Protein AF-C9WIW9-F1 (afdb_monomer_lite)

InterPro domains:
  IPR020829 Glyceraldehyde 3-phosphate dehydrogenase, catalytic domain [PF02800] (3-43)
  IPR020831 Glyceraldehyde/Erythrose phosphate dehydrogenase family [PTHR10836] (2-43)

Foldseek 3Di:
DPQPQVPDDQVPDFGKAADCVQCVVCVVVVVCHPVTGDIDTHD

Secondary structur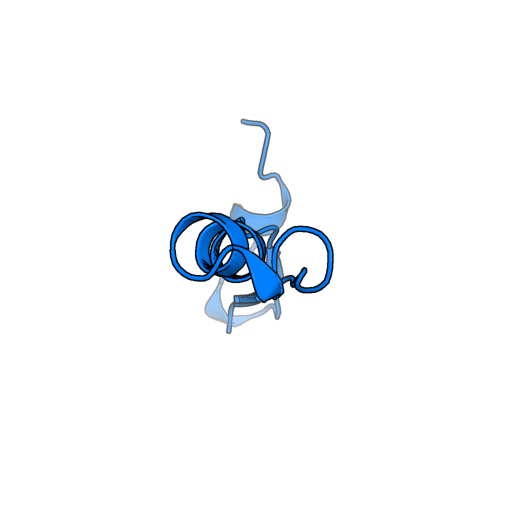e (DSSP, 8-state):
---TTTTS-GGG--EEEE--HHHHHHHHSGGGTTT---EEEE-

pLDDT: mean 94.63, std 5.75, range [61.88, 97.81]

Sequence (43 aa):
GKLWRDGRGAAQNIIPAATGAAKAVGKVIPSLNGKLAGMAFRV

Structure (mmCIF, N/CA/C/O backbone):
data_AF-C9WIW9-F1
#
_entry.id   AF-C9WIW9-F1
#
loop_
_atom_site.group_PDB
_atom_site.id
_atom_site.type_symbol
_atom_site.label_atom_id
_atom_site.label_alt_id
_atom_site.label_comp_id
_atom_site.label_asym_id
_atom_site.label_entity_id
_atom_site.label_seq_id
_atom_site.pdbx_PDB_ins_code
_atom_site.Cartn_x
_atom_site.Cartn_y
_atom_site.Cartn_z
_atom_site.occupancy
_atom_site.B_iso_or_equiv
_atom_site.auth_seq_id
_atom_site.auth_comp_id
_atom_site.auth_asym_id
_atom_site.auth_atom_id
_atom_site.pdbx_PDB_model_num
ATOM 1 N N . GLY A 1 1 ? 13.936 13.417 -1.213 1.00 61.88 1 GLY A N 1
ATOM 2 C CA . GLY A 1 1 ? 12.859 12.412 -1.355 1.00 61.88 1 GLY A CA 1
ATOM 3 C C . GLY A 1 1 ? 12.950 11.386 -0.238 1.00 61.88 1 GLY A C 1
ATOM 4 O O . GLY A 1 1 ? 14.062 11.011 0.105 1.00 61.88 1 GLY A O 1
ATOM 5 N N . LYS A 1 2 ? 11.818 10.961 0.345 1.00 83.69 2 LYS A N 1
ATOM 6 C CA . LYS A 1 2 ? 11.762 9.902 1.383 1.00 83.69 2 LYS A CA 1
ATOM 7 C C . LYS A 1 2 ? 11.363 8.518 0.834 1.00 83.69 2 LYS A C 1
ATOM 9 O O . LYS A 1 2 ? 11.607 7.518 1.495 1.00 83.69 2 LYS A O 1
ATOM 14 N N . LEU A 1 3 ? 10.786 8.445 -0.370 1.00 86.19 3 LEU A N 1
ATOM 15 C CA . LEU A 1 3 ? 10.312 7.202 -0.996 1.00 86.19 3 LEU A CA 1
ATOM 16 C C . LEU A 1 3 ? 11.352 6.641 -1.974 1.00 86.19 3 LEU A C 1
ATOM 18 O O . LEU A 1 3 ? 11.1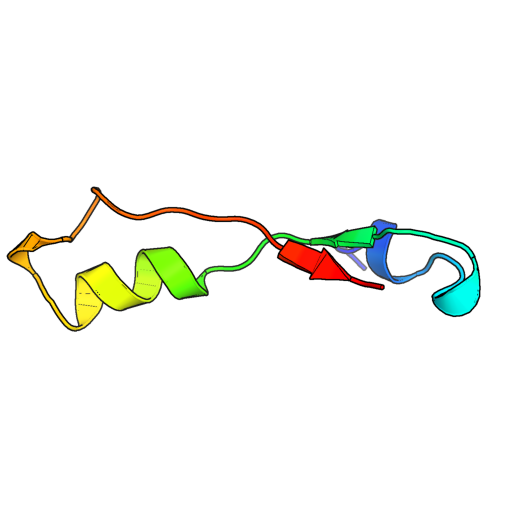81 6.687 -3.185 1.00 86.19 3 LEU A O 1
ATOM 22 N N . TRP A 1 4 ? 12.470 6.137 -1.451 1.00 92.25 4 TRP A N 1
ATOM 23 C CA . TRP A 1 4 ? 13.592 5.683 -2.289 1.00 92.25 4 TRP A CA 1
ATOM 24 C C . TRP A 1 4 ? 13.263 4.463 -3.155 1.00 92.25 4 TRP A C 1
ATOM 26 O O . TRP A 1 4 ? 13.860 4.276 -4.210 1.00 92.25 4 TRP A O 1
ATOM 36 N N . ARG A 1 5 ? 12.296 3.645 -2.726 1.00 94.00 5 ARG A N 1
ATOM 37 C CA . ARG A 1 5 ? 11.850 2.463 -3.474 1.00 94.00 5 ARG A CA 1
ATOM 38 C C . ARG A 1 5 ? 11.061 2.843 -4.728 1.00 94.00 5 ARG A C 1
ATOM 40 O O . ARG A 1 5 ? 11.230 2.192 -5.749 1.00 94.00 5 ARG A O 1
ATOM 47 N N . ASP A 1 6 ? 10.296 3.931 -4.676 1.00 93.00 6 ASP A N 1
ATOM 48 C CA . ASP A 1 6 ? 9.490 4.421 -5.802 1.00 93.00 6 ASP A CA 1
ATOM 49 C C . ASP A 1 6 ? 10.349 4.918 -6.974 1.00 93.00 6 ASP A C 1
ATOM 51 O O . ASP A 1 6 ? 9.874 4.964 -8.101 1.00 93.00 6 ASP A O 1
ATOM 55 N N . GLY A 1 7 ? 11.611 5.279 -6.721 1.00 93.00 7 GLY A N 1
ATOM 56 C CA . GLY A 1 7 ? 12.550 5.724 -7.755 1.00 93.00 7 GLY A CA 1
ATOM 57 C C . GLY A 1 7 ? 13.226 4.590 -8.533 1.00 93.00 7 GLY A C 1
ATOM 58 O O . GLY A 1 7 ? 14.077 4.858 -9.378 1.00 93.00 7 GLY A O 1
ATOM 59 N N . ARG A 1 8 ? 12.917 3.323 -8.231 1.00 94.06 8 ARG A N 1
ATOM 60 C CA . ARG A 1 8 ? 13.448 2.163 -8.962 1.00 94.06 8 ARG A CA 1
ATOM 61 C C . ARG A 1 8 ? 12.673 1.964 -10.268 1.00 94.06 8 ARG A C 1
ATOM 63 O O . ARG A 1 8 ? 11.538 2.407 -10.392 1.00 94.06 8 ARG A O 1
ATOM 70 N N . GLY A 1 9 ? 13.285 1.286 -11.242 1.00 96.00 9 GLY A N 1
ATOM 71 C CA . GLY A 1 9 ? 12.640 1.003 -12.528 1.00 96.00 9 GLY A CA 1
ATOM 72 C C . GLY A 1 9 ? 11.335 0.227 -12.338 1.00 96.00 9 GLY A C 1
ATOM 73 O O . GLY A 1 9 ? 11.361 -0.880 -11.800 1.00 96.00 9 GLY A O 1
ATOM 74 N N . ALA A 1 10 ? 10.212 0.826 -12.744 1.00 96.31 10 ALA A N 1
ATOM 75 C CA . ALA A 1 10 ? 8.877 0.301 -12.460 1.00 96.31 10 ALA A CA 1
ATOM 76 C C . ALA A 1 10 ? 8.620 -1.048 -13.146 1.00 96.31 10 ALA A C 1
ATOM 78 O O . ALA A 1 10 ? 8.178 -1.983 -12.498 1.00 96.31 10 ALA A O 1
ATOM 79 N N . ALA A 1 11 ? 8.987 -1.182 -14.423 1.00 96.38 11 ALA A N 1
ATOM 80 C CA . ALA A 1 11 ? 8.719 -2.393 -15.202 1.00 96.38 11 ALA A CA 1
ATOM 81 C C . ALA A 1 11 ? 9.562 -3.610 -14.780 1.00 96.38 11 ALA A C 1
ATOM 83 O O . ALA A 1 11 ? 9.265 -4.736 -15.166 1.00 96.38 11 ALA A O 1
ATOM 84 N N . GLN A 1 12 ? 10.649 -3.393 -14.036 1.00 97.69 12 GLN A N 1
ATOM 85 C CA . GLN A 1 12 ? 11.610 -4.441 -13.684 1.00 97.69 12 GLN A CA 1
ATOM 86 C C . GLN A 1 12 ? 11.500 -4.894 -12.228 1.00 97.69 12 GLN A C 1
ATOM 88 O O . GLN A 1 12 ? 12.186 -5.838 -11.839 1.00 97.69 12 GLN A O 1
ATOM 93 N N . ASN A 1 13 ? 10.725 -4.198 -11.394 1.00 96.75 13 ASN A N 1
ATOM 94 C CA . ASN A 1 13 ? 10.734 -4.429 -9.956 1.00 96.75 13 ASN A CA 1
ATOM 95 C C . ASN A 1 13 ? 9.322 -4.502 -9.401 1.00 96.75 13 ASN A C 1
ATOM 97 O O . ASN A 1 13 ? 8.486 -3.650 -9.671 1.00 96.75 13 ASN A O 1
ATOM 101 N N . ILE A 1 14 ? 9.129 -5.440 -8.480 1.00 97.00 14 ILE A N 1
ATOM 102 C CA . ILE A 1 14 ? 8.043 -5.352 -7.514 1.00 97.00 14 ILE A CA 1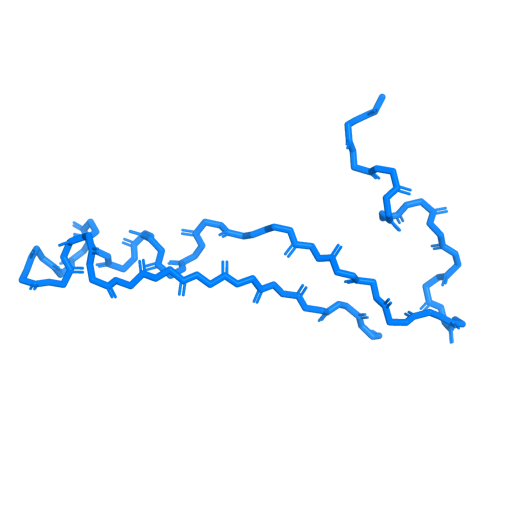
ATOM 103 C C . ILE A 1 14 ? 8.486 -4.357 -6.437 1.00 97.00 14 ILE A C 1
ATOM 105 O O . ILE A 1 14 ? 9.507 -4.569 -5.776 1.00 97.00 14 ILE A O 1
ATOM 109 N N . ILE A 1 15 ? 7.745 -3.263 -6.255 1.00 96.88 15 ILE A N 1
ATOM 110 C CA . ILE A 1 15 ? 8.148 -2.151 -5.380 1.00 96.88 15 ILE A CA 1
ATOM 111 C C . ILE A 1 15 ? 7.271 -2.117 -4.122 1.00 96.88 15 ILE A C 1
ATOM 113 O O . ILE A 1 15 ? 6.099 -1.743 -4.203 1.00 96.88 15 ILE A O 1
ATOM 117 N N . PRO A 1 16 ? 7.813 -2.443 -2.934 1.00 96.56 16 PRO A N 1
ATOM 118 C CA . PRO A 1 16 ? 7.081 -2.292 -1.682 1.00 96.56 16 PRO A CA 1
ATOM 119 C C . PRO A 1 16 ? 6.841 -0.814 -1.359 1.00 96.56 16 PRO A C 1
ATOM 121 O O . PRO A 1 16 ? 7.783 -0.017 -1.362 1.00 96.56 16 PRO A O 1
ATOM 124 N N . ALA A 1 17 ? 5.603 -0.472 -1.013 1.00 96.06 17 ALA A N 1
ATOM 125 C CA . ALA A 1 17 ? 5.166 0.874 -0.663 1.00 96.06 17 ALA A CA 1
ATOM 126 C C . ALA A 1 17 ? 4.318 0.868 0.620 1.00 96.06 17 ALA A C 1
ATOM 128 O O . ALA A 1 17 ? 3.480 -0.008 0.845 1.00 96.06 17 ALA A O 1
ATOM 129 N N . ALA A 1 18 ? 4.515 1.876 1.469 1.00 94.62 18 ALA A N 1
ATOM 130 C CA . ALA A 1 18 ? 3.646 2.108 2.619 1.00 94.62 18 ALA A CA 1
ATOM 131 C C . ALA A 1 18 ? 2.311 2.723 2.163 1.00 94.62 18 ALA A C 1
ATOM 133 O O . ALA A 1 18 ? 2.285 3.546 1.249 1.00 94.62 18 ALA A O 1
ATOM 134 N N . THR A 1 19 ? 1.204 2.362 2.817 1.00 95.56 19 THR A N 1
ATOM 135 C CA . THR A 1 19 ? -0.117 2.962 2.575 1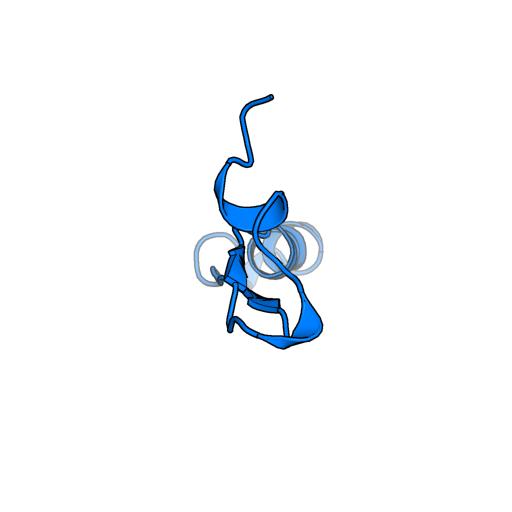.00 95.56 19 THR A CA 1
ATOM 136 C C . THR A 1 19 ? -0.893 3.122 3.879 1.00 95.56 19 THR A C 1
ATOM 138 O O . THR A 1 19 ? -0.822 2.283 4.772 1.00 95.56 19 THR A O 1
ATOM 141 N N . GLY A 1 20 ? -1.647 4.217 3.99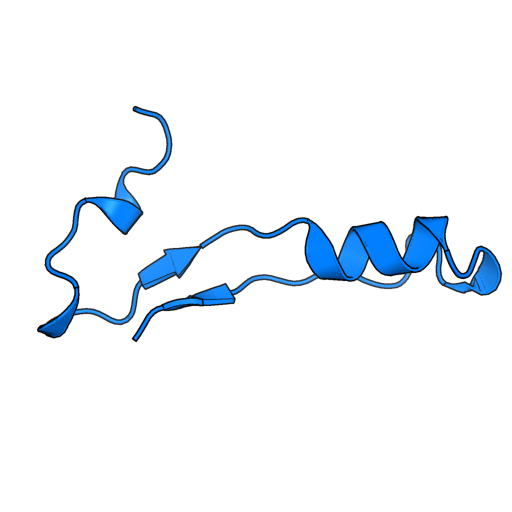3 1.00 95.12 20 GLY A N 1
ATOM 142 C CA . GLY A 1 20 ? -2.549 4.473 5.119 1.00 95.12 20 GLY A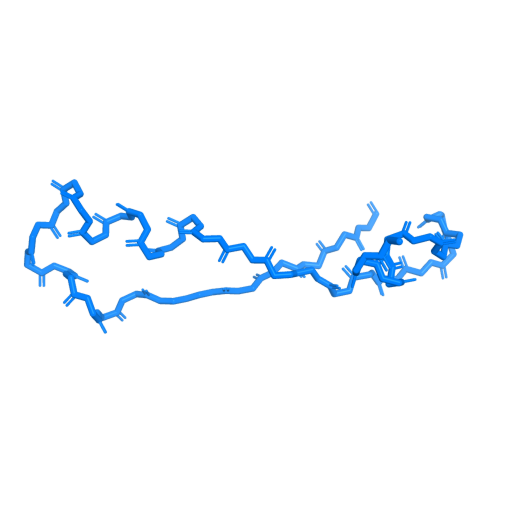 CA 1
ATOM 143 C C . GLY A 1 20 ? -3.976 3.962 4.906 1.00 95.12 20 GLY A C 1
ATOM 144 O O . GLY A 1 20 ? -4.806 4.150 5.793 1.00 95.12 20 GLY A O 1
ATOM 145 N N . ALA A 1 21 ? -4.278 3.343 3.759 1.00 96.88 21 ALA A N 1
ATOM 146 C CA . ALA A 1 21 ? -5.647 3.019 3.353 1.00 96.88 21 ALA A CA 1
ATOM 147 C C . ALA A 1 21 ? -6.372 2.109 4.359 1.00 96.88 21 ALA A C 1
ATOM 149 O O . ALA A 1 21 ? -7.447 2.459 4.838 1.00 96.88 21 ALA A O 1
ATOM 150 N N . ALA A 1 22 ? -5.753 0.995 4.767 1.00 96.88 22 ALA A N 1
ATOM 151 C CA . ALA A 1 22 ? -6.347 0.077 5.744 1.00 96.88 22 ALA A CA 1
ATOM 152 C C . ALA A 1 22 ? -6.593 0.749 7.108 1.00 96.88 22 ALA A C 1
ATOM 154 O O . ALA A 1 22 ? -7.634 0.550 7.726 1.00 96.88 22 ALA A O 1
ATOM 155 N N . LYS A 1 23 ? -5.678 1.623 7.548 1.00 95.94 23 LYS A N 1
ATOM 156 C CA . LYS A 1 23 ? -5.846 2.392 8.790 1.00 95.94 23 LYS A CA 1
ATOM 157 C C . LYS A 1 23 ? -6.980 3.417 8.679 1.00 95.94 23 LYS A C 1
ATOM 159 O O . LYS A 1 23 ? -7.660 3.688 9.665 1.00 95.94 23 LYS A O 1
ATOM 164 N N . ALA A 1 24 ? -7.198 3.989 7.493 1.00 97.31 24 ALA A N 1
ATOM 165 C CA . ALA A 1 24 ? -8.279 4.940 7.249 1.00 97.31 24 ALA A CA 1
ATOM 166 C C . ALA A 1 24 ? -9.669 4.292 7.361 1.00 97.31 24 ALA A C 1
ATOM 168 O O . ALA A 1 24 ? -10.600 4.964 7.800 1.00 97.31 24 ALA A O 1
ATOM 169 N N . VAL A 1 25 ? -9.801 2.989 7.080 1.00 97.06 25 VAL A N 1
ATOM 170 C CA . VAL A 1 25 ? -11.052 2.240 7.311 1.00 97.06 25 VAL A CA 1
ATOM 171 C C . VAL A 1 25 ? -11.490 2.338 8.773 1.00 97.06 25 VAL A C 1
ATOM 173 O O . VAL A 1 25 ? -12.663 2.571 9.042 1.00 97.06 25 VAL A O 1
ATOM 176 N N . GLY A 1 26 ? -10.550 2.276 9.721 1.00 96.81 26 GLY A N 1
ATOM 177 C CA . GLY A 1 26 ? -10.837 2.434 11.151 1.00 96.81 26 GLY A CA 1
ATOM 178 C C . GLY A 1 26 ? -11.396 3.808 11.546 1.00 96.81 26 GLY A C 1
ATOM 179 O O . GLY A 1 26 ? -12.041 3.922 12.584 1.00 96.81 26 GLY A O 1
ATOM 180 N N . LYS A 1 27 ? -11.190 4.848 10.723 1.00 96.44 27 LYS A N 1
ATOM 181 C CA . LYS A 1 27 ? -11.801 6.172 10.939 1.00 96.44 27 LYS A CA 1
ATOM 182 C C . LYS A 1 27 ? -13.266 6.214 10.503 1.00 96.44 27 LYS A C 1
ATOM 184 O O . LYS A 1 27 ? -14.042 6.952 11.093 1.00 96.44 27 LYS A O 1
ATOM 189 N N . VAL A 1 28 ? -13.623 5.447 9.473 1.00 97.25 28 VAL A N 1
ATOM 190 C CA . VAL A 1 28 ? -14.991 5.373 8.929 1.00 97.25 28 VAL A CA 1
ATOM 191 C C . VAL A 1 28 ? -15.827 4.342 9.688 1.00 97.25 28 VAL A C 1
ATOM 193 O O . VAL A 1 28 ? -17.013 4.555 9.914 1.00 97.25 28 VAL A O 1
ATOM 196 N N . ILE A 1 29 ? -15.203 3.242 10.117 1.00 97.19 29 ILE A N 1
ATOM 197 C CA . ILE A 1 29 ? -15.824 2.159 10.881 1.00 97.19 29 ILE A CA 1
ATOM 198 C C . ILE A 1 29 ? -15.112 2.061 12.243 1.00 97.19 29 ILE A C 1
ATOM 200 O O . ILE A 1 29 ? -14.116 1.340 12.363 1.00 97.19 29 ILE A O 1
ATOM 204 N N . PRO A 1 30 ? -15.597 2.761 13.292 1.00 96.06 30 PRO A N 1
ATOM 205 C CA . PRO A 1 30 ? -14.896 2.860 14.576 1.00 96.06 30 PRO A CA 1
ATOM 206 C C . PRO A 1 30 ? -14.622 1.516 15.265 1.00 96.06 30 PRO A C 1
ATOM 208 O O . PRO A 1 30 ? -13.598 1.363 15.928 1.00 96.06 30 PRO A O 1
ATOM 211 N N . SER A 1 31 ? -15.480 0.507 15.070 1.00 97.81 31 SER A N 1
ATOM 212 C CA . SER A 1 31 ? -15.297 -0.849 15.622 1.00 97.81 31 SER A CA 1
ATOM 213 C C . SER A 1 31 ? -14.067 -1.591 15.068 1.00 97.81 31 SER A C 1
ATOM 215 O O . SER A 1 31 ? -13.607 -2.574 15.668 1.00 97.81 31 SER A O 1
ATOM 217 N N . LEU A 1 32 ? -13.523 -1.111 13.943 1.00 97.06 32 LEU A N 1
ATOM 218 C CA . LEU A 1 32 ? -12.320 -1.613 13.278 1.00 97.06 32 LEU A CA 1
ATOM 219 C C . LEU A 1 32 ? -11.084 -0.740 13.548 1.00 97.06 32 LEU A C 1
ATOM 221 O O . LEU A 1 32 ? -9.994 -1.049 13.055 1.00 97.06 32 LEU A O 1
ATOM 225 N N . ASN A 1 33 ? -11.213 0.337 14.328 1.00 96.38 33 ASN A N 1
ATOM 226 C CA . ASN A 1 33 ? -10.089 1.212 14.633 1.00 96.38 33 ASN A CA 1
ATOM 227 C C . ASN A 1 33 ? -8.978 0.448 15.372 1.00 96.38 33 ASN A C 1
ATOM 229 O O . ASN A 1 33 ? -9.230 -0.277 16.331 1.00 96.38 33 ASN A O 1
ATOM 233 N N . GLY A 1 34 ? -7.742 0.581 14.889 1.00 96.19 34 GLY A N 1
ATOM 234 C CA . GLY A 1 34 ? -6.579 -0.140 15.417 1.00 96.19 34 GLY A CA 1
ATOM 235 C C . GLY A 1 34 ? -6.479 -1.621 15.025 1.00 96.19 34 GLY A C 1
ATOM 236 O O . GLY A 1 34 ? -5.445 -2.226 15.288 1.00 96.19 34 GLY A O 1
ATOM 237 N N . LYS A 1 35 ? -7.494 -2.202 14.368 1.00 97.12 35 LYS A N 1
ATOM 238 C CA . LYS A 1 35 ? -7.500 -3.625 13.970 1.00 97.12 35 LYS A CA 1
ATOM 239 C C . LYS A 1 35 ? -7.022 -3.869 12.541 1.00 97.12 35 LYS A C 1
ATOM 241 O O . LYS A 1 35 ? -6.632 -4.984 12.217 1.00 97.12 35 LYS A O 1
ATOM 246 N N . LEU A 1 36 ? -7.064 -2.846 11.686 1.00 95.88 36 LEU A N 1
ATOM 247 C CA . LEU A 1 36 ? -6.666 -2.943 10.282 1.00 95.88 36 LEU A CA 1
ATOM 248 C C . LEU A 1 36 ? -5.408 -2.116 10.001 1.00 95.88 36 LEU A C 1
ATOM 250 O O . LEU A 1 36 ? -5.340 -0.918 10.284 1.00 95.88 36 LEU A O 1
ATOM 254 N N . ALA A 1 37 ? -4.427 -2.771 9.388 1.00 95.06 37 ALA A N 1
ATOM 255 C CA . ALA A 1 37 ? -3.210 -2.183 8.846 1.00 95.06 37 ALA A CA 1
ATOM 256 C C . ALA A 1 37 ? -2.858 -2.896 7.533 1.00 95.06 37 ALA A C 1
ATOM 258 O O . ALA A 1 37 ? -3.382 -3.970 7.245 1.00 95.06 37 ALA A O 1
ATOM 259 N N . GLY A 1 38 ? -1.997 -2.296 6.714 1.00 95.56 38 GLY A N 1
ATOM 260 C CA . GLY A 1 38 ? -1.612 -2.900 5.444 1.00 95.56 38 GLY A CA 1
ATOM 261 C C . GLY A 1 38 ? -0.448 -2.192 4.770 1.00 95.56 38 GLY A C 1
ATOM 262 O O . GLY A 1 38 ? -0.072 -1.076 5.135 1.00 95.56 38 GLY A O 1
ATOM 263 N N . MET A 1 39 ? 0.104 -2.862 3.766 1.00 97.19 39 MET A N 1
ATOM 264 C CA . MET A 1 39 ? 1.132 -2.345 2.869 1.00 97.19 39 MET A CA 1
ATOM 265 C C . MET A 1 39 ? 0.766 -2.673 1.419 1.00 97.19 39 MET A C 1
ATOM 267 O O . MET A 1 39 ? -0.135 -3.474 1.177 1.00 97.19 39 MET A O 1
ATOM 271 N N . ALA A 1 40 ? 1.453 -2.049 0.467 1.00 97.31 40 ALA A N 1
ATOM 272 C CA . ALA A 1 40 ? 1.230 -2.257 -0.957 1.00 97.31 40 ALA A CA 1
ATOM 273 C C . ALA A 1 40 ? 2.504 -2.747 -1.652 1.00 97.31 40 ALA A C 1
ATOM 275 O O . ALA A 1 40 ? 3.620 -2.446 -1.224 1.00 97.31 40 ALA A O 1
ATOM 276 N N . PHE A 1 41 ? 2.316 -3.451 -2.762 1.00 97.19 41 PHE A N 1
ATOM 277 C CA . PHE A 1 41 ? 3.357 -3.737 -3.739 1.00 97.19 41 PHE A CA 1
ATOM 278 C C . PHE A 1 41 ? 2.916 -3.146 -5.072 1.00 97.19 41 PHE A C 1
ATOM 280 O O . PHE A 1 41 ? 1.769 -3.329 -5.474 1.00 97.19 41 PHE A O 1
ATOM 287 N N . ARG A 1 42 ? 3.808 -2.403 -5.723 1.00 94.19 42 ARG A N 1
ATOM 288 C CA . ARG A 1 42 ? 3.599 -1.904 -7.084 1.00 94.19 42 ARG A CA 1
ATOM 289 C C . ARG A 1 42 ? 4.235 -2.877 -8.065 1.00 94.19 42 ARG A C 1
ATOM 291 O O . ARG A 1 42 ? 5.302 -3.416 -7.760 1.00 94.19 42 ARG A O 1
ATOM 298 N N . VAL A 1 43 ? 3.562 -3.074 -9.188 1.00 91.38 43 VAL A N 1
ATOM 299 C CA . VAL A 1 43 ? 3.928 -3.947 -10.307 1.00 91.38 43 VAL A CA 1
ATOM 300 C C . VAL A 1 43 ? 3.694 -3.209 -11.613 1.00 91.38 43 VAL A C 1
ATOM 302 O O . VAL A 1 43 ? 2.829 -2.300 -11.604 1.00 91.38 43 VAL A O 1
#

Organism: Bemisia tabaci (NCBI:txid7038)

Radius of gyration: 13.6 Å; chains: 1; bounding box: 29×18×31 Å